Protein AF-A0A3B9VRR3-F1 (afdb_monomer_lite)

Structure (mmCIF, N/CA/C/O backbone):
data_AF-A0A3B9VRR3-F1
#
_entry.id   AF-A0A3B9VRR3-F1
#
loop_
_atom_site.group_PDB
_atom_site.id
_atom_site.type_symbol
_atom_site.label_atom_id
_atom_site.label_alt_id
_atom_site.label_comp_id
_atom_site.label_asym_id
_atom_site.label_entity_id
_atom_site.label_seq_id
_atom_site.pdbx_PDB_ins_code
_atom_site.Cartn_x
_atom_site.Cartn_y
_atom_site.Cartn_z
_atom_site.occupancy
_atom_site.B_iso_or_equiv
_at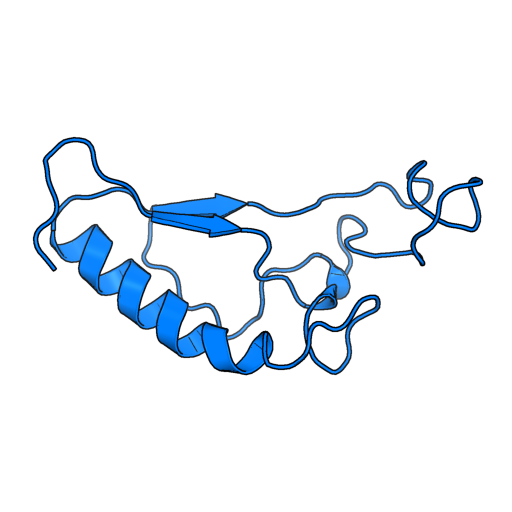om_site.auth_seq_id
_atom_site.auth_comp_id
_atom_site.auth_asym_id
_atom_site.auth_atom_id
_atom_site.pdbx_PDB_model_num
ATOM 1 N N . MET A 1 1 ? -7.579 -2.765 22.542 1.00 76.81 1 MET A N 1
ATOM 2 C CA . MET A 1 1 ? -7.189 -1.530 21.840 1.00 76.81 1 MET A CA 1
ATOM 3 C C . MET A 1 1 ? -8.218 -0.501 22.227 1.00 76.81 1 MET A C 1
ATOM 5 O O . MET A 1 1 ? -9.376 -0.636 21.829 1.00 76.81 1 MET A O 1
ATOM 9 N N . ASP A 1 2 ? -7.794 0.424 23.074 1.00 89.81 2 ASP A N 1
ATOM 10 C CA . ASP A 1 2 ? -8.607 1.555 23.493 1.00 89.81 2 ASP A CA 1
ATOM 11 C C . ASP A 1 2 ? -8.378 2.651 22.460 1.00 89.81 2 ASP A C 1
ATOM 13 O O . ASP A 1 2 ? -7.239 3.049 22.233 1.00 89.81 2 ASP A O 1
ATOM 17 N N . LEU A 1 3 ? -9.447 3.026 21.758 1.00 94.12 3 LEU A N 1
ATOM 18 C CA . LEU A 1 3 ? -9.428 4.063 20.731 1.00 94.12 3 LEU A CA 1
ATOM 19 C C . LEU A 1 3 ? -10.283 5.229 21.213 1.00 94.12 3 LEU A C 1
ATOM 21 O O . LEU A 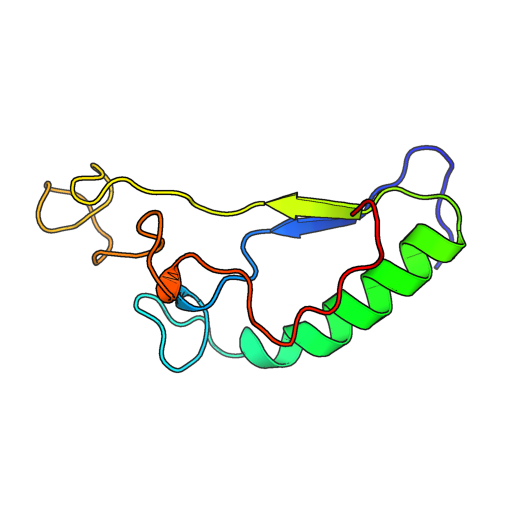1 3 ? -11.420 5.029 21.650 1.00 94.12 3 LEU A O 1
ATOM 25 N N . SER A 1 4 ? -9.738 6.432 21.119 1.00 93.88 4 SER A N 1
ATOM 26 C CA . SER A 1 4 ? -10.415 7.677 21.451 1.00 93.88 4 SER A CA 1
ATOM 27 C C . SER A 1 4 ? -11.280 8.185 20.293 1.00 93.88 4 SER A C 1
ATOM 29 O O . SER A 1 4 ? -11.252 7.665 19.174 1.00 93.88 4 SER A O 1
ATOM 31 N N . SER A 1 5 ? -12.053 9.247 20.536 1.00 93.38 5 SER A N 1
ATOM 32 C CA . SER A 1 5 ? -12.893 9.846 19.498 1.00 93.38 5 SER A CA 1
ATOM 33 C C . SER A 1 5 ? -12.097 10.481 18.344 1.00 93.38 5 SER A C 1
ATOM 35 O O . SER A 1 5 ? -12.665 10.708 17.273 1.00 93.38 5 SER A O 1
ATOM 37 N N . THR A 1 6 ? -10.803 10.735 18.540 1.00 95.12 6 THR A N 1
ATOM 38 C CA . THR A 1 6 ? -9.914 11.406 17.582 1.00 95.12 6 THR A CA 1
ATOM 39 C C . THR A 1 6 ? -8.971 10.455 16.848 1.00 95.12 6 THR A C 1
ATOM 41 O O . THR A 1 6 ? -8.198 10.904 16.008 1.00 95.12 6 THR A O 1
ATOM 44 N N . ASP A 1 7 ? -9.043 9.153 17.127 1.00 96.62 7 ASP A N 1
ATOM 45 C CA . ASP A 1 7 ? -8.141 8.177 16.519 1.00 96.62 7 ASP A CA 1
ATOM 46 C C . ASP A 1 7 ? -8.631 7.724 15.135 1.00 96.62 7 ASP A C 1
ATOM 48 O O . ASP A 1 7 ? -9.837 7.596 14.878 1.00 96.62 7 ASP A O 1
ATOM 52 N N . ALA A 1 8 ? -7.674 7.414 14.262 1.00 96.31 8 ALA A N 1
ATOM 53 C CA . ALA A 1 8 ? -7.888 6.834 12.942 1.00 96.31 8 ALA A CA 1
ATOM 54 C C . ALA A 1 8 ? -6.762 5.848 12.595 1.00 96.31 8 ALA A C 1
ATOM 56 O O . ALA A 1 8 ? -5.654 5.944 13.125 1.00 96.31 8 ALA A O 1
ATOM 57 N N . LEU A 1 9 ? -7.048 4.915 11.687 1.00 97.62 9 LEU A N 1
ATOM 58 C CA . LEU A 1 9 ? -6.047 4.061 11.051 1.00 97.62 9 LEU A CA 1
ATOM 59 C C . LEU A 1 9 ? -5.758 4.587 9.647 1.00 97.62 9 LEU A C 1
ATOM 61 O O . LEU A 1 9 ? -6.685 4.758 8.859 1.00 97.62 9 LEU A O 1
ATOM 65 N N . ILE A 1 10 ? -4.482 4.781 9.329 1.00 98.00 10 ILE A N 1
ATOM 66 C CA . ILE A 1 10 ? -4.025 5.058 7.968 1.00 98.00 10 ILE A CA 1
ATOM 67 C C . ILE A 1 10 ? -3.150 3.883 7.540 1.00 98.00 10 ILE A C 1
ATOM 69 O O . ILE A 1 10 ? -2.142 3.597 8.188 1.00 98.00 10 ILE A O 1
ATOM 73 N N . ILE A 1 11 ? -3.559 3.179 6.488 1.00 97.94 11 ILE A N 1
ATOM 74 C CA . ILE A 1 11 ? -2.753 2.136 5.854 1.00 97.94 11 ILE A CA 1
ATOM 75 C C . ILE A 1 11 ? -1.987 2.794 4.721 1.00 97.94 11 ILE A C 1
ATOM 77 O O . ILE A 1 11 ? -2.589 3.270 3.761 1.00 97.94 11 ILE A O 1
ATOM 81 N N . VAL A 1 12 ? -0.669 2.828 4.857 1.00 97.88 12 VAL A N 1
ATOM 82 C CA . VAL A 1 12 ? 0.194 3.493 3.889 1.00 97.88 12 VAL A CA 1
ATOM 83 C C . VAL A 1 12 ? 0.655 2.481 2.852 1.00 97.88 12 VAL A C 1
ATOM 85 O O . VAL A 1 12 ? 1.311 1.500 3.198 1.00 97.88 12 VAL A O 1
ATOM 88 N N . ASP A 1 13 ? 0.248 2.722 1.609 1.00 97.12 13 ASP A N 1
ATOM 89 C CA . ASP A 1 13 ? 0.778 2.138 0.378 1.00 97.12 13 ASP A CA 1
ATOM 90 C C . ASP A 1 13 ? 0.885 0.610 0.395 1.00 97.12 13 ASP A C 1
ATOM 92 O O . ASP A 1 13 ? 1.890 0.022 0.013 1.00 97.12 13 ASP A O 1
ATOM 96 N N . MET A 1 14 ? -0.168 -0.088 0.824 1.00 97.50 14 MET A N 1
ATOM 97 C CA . MET A 1 14 ? -0.191 -1.554 0.765 1.00 97.50 14 MET A CA 1
ATOM 98 C C . MET A 1 14 ? -0.507 -2.044 -0.664 1.00 97.50 14 MET A C 1
ATOM 100 O O . MET A 1 14 ? -1.535 -2.676 -0.914 1.00 97.50 14 MET A O 1
ATOM 104 N N . GLN A 1 15 ? 0.369 -1.693 -1.607 1.00 97.69 15 GLN A N 1
ATOM 105 C CA . GLN A 1 15 ? 0.275 -1.938 -3.048 1.00 97.69 15 GLN A CA 1
ATOM 106 C C . GLN A 1 15 ? 1.158 -3.111 -3.491 1.00 97.69 15 GLN A C 1
ATOM 108 O O . GLN A 1 15 ? 2.119 -3.481 -2.813 1.00 97.69 15 GLN A O 1
ATOM 113 N N . ASN A 1 16 ? 0.838 -3.695 -4.649 1.00 97.19 16 ASN A N 1
ATOM 114 C CA . ASN A 1 16 ? 1.520 -4.885 -5.165 1.00 97.19 16 ASN A CA 1
ATOM 115 C C . ASN A 1 16 ? 3.019 -4.674 -5.422 1.00 97.19 16 ASN A C 1
ATOM 117 O O . ASN A 1 16 ? 3.793 -5.607 -5.223 1.00 97.19 16 ASN A O 1
ATOM 121 N N . ASP A 1 17 ? 3.443 -3.475 -5.828 1.00 97.81 17 ASP A N 1
ATOM 122 C CA . ASP A 1 17 ? 4.857 -3.199 -6.115 1.00 97.81 17 ASP A CA 1
ATOM 123 C C . ASP A 1 17 ? 5.767 -3.266 -4.873 1.00 97.81 17 ASP A C 1
ATOM 125 O O . ASP A 1 17 ? 6.968 -3.483 -5.023 1.00 97.81 17 ASP A O 1
ATOM 129 N N . TYR A 1 18 ? 5.204 -3.180 -3.660 1.00 97.06 18 TYR A N 1
ATOM 130 C CA . TYR A 1 18 ? 5.927 -3.449 -2.410 1.00 97.06 18 TYR A CA 1
ATOM 131 C C . TYR A 1 18 ? 5.929 -4.933 -2.001 1.00 97.06 18 TYR A C 1
ATOM 133 O O . TYR A 1 18 ? 6.591 -5.302 -1.029 1.00 97.06 18 TYR A O 1
ATOM 141 N N . CYS A 1 19 ? 5.197 -5.810 -2.689 1.00 93.06 19 CYS A N 1
ATOM 142 C CA . CYS A 1 19 ? 5.140 -7.241 -2.380 1.00 93.06 19 CYS A CA 1
ATOM 143 C C . CYS A 1 19 ? 6.196 -8.045 -3.157 1.00 93.06 19 CYS A C 1
ATOM 145 O O . CYS A 1 19 ? 6.906 -7.503 -3.991 1.00 93.06 19 CYS A O 1
ATOM 147 N N . SER A 1 20 ? 6.330 -9.341 -2.852 1.00 81.31 20 SER A N 1
ATOM 148 C CA . SER A 1 20 ? 7.452 -10.213 -3.256 1.00 81.31 20 SER A CA 1
ATOM 149 C C . SER A 1 20 ? 7.772 -10.233 -4.757 1.00 81.31 20 SER A C 1
ATOM 151 O O . SER A 1 20 ? 8.929 -10.427 -5.116 1.00 81.31 20 SER A O 1
ATOM 153 N N . ASP A 1 21 ? 6.760 -10.016 -5.601 1.00 85.12 21 ASP A N 1
ATOM 154 C CA . ASP A 1 21 ? 6.860 -10.013 -7.069 1.00 85.12 21 ASP A CA 1
ATOM 155 C C . ASP A 1 21 ? 6.737 -8.596 -7.667 1.00 85.12 21 ASP A C 1
ATOM 157 O O . ASP A 1 21 ? 6.505 -8.429 -8.865 1.00 85.12 21 ASP A O 1
ATOM 161 N N . GLY A 1 22 ? 6.812 -7.575 -6.815 1.00 93.31 22 GLY A N 1
ATOM 162 C CA . GLY A 1 22 ? 6.707 -6.169 -7.168 1.00 93.31 22 GLY A CA 1
ATOM 163 C C . GLY A 1 22 ? 8.029 -5.555 -7.619 1.00 93.31 22 GLY A C 1
ATOM 164 O O . GLY A 1 22 ? 9.100 -6.150 -7.496 1.00 93.31 22 GLY A O 1
ATOM 165 N N . SER A 1 23 ? 7.952 -4.329 -8.130 1.00 96.25 23 SER A N 1
ATOM 166 C CA . SER A 1 23 ? 9.108 -3.579 -8.637 1.00 96.25 23 SER A CA 1
ATOM 167 C C . SER A 1 23 ? 10.048 -3.080 -7.529 1.00 96.25 23 SER A C 1
ATOM 169 O O . SER A 1 23 ? 11.237 -2.874 -7.774 1.00 96.25 23 SER A O 1
ATOM 171 N N . VAL A 1 24 ? 9.536 -2.893 -6.307 1.00 97.00 24 VAL A N 1
ATOM 172 C CA . VAL A 1 24 ? 10.278 -2.408 -5.128 1.00 97.00 24 VAL A CA 1
ATOM 173 C C . VAL A 1 24 ? 9.923 -3.234 -3.879 1.00 97.00 24 VAL A C 1
ATOM 175 O O . VAL A 1 24 ? 9.389 -2.706 -2.903 1.00 97.00 24 VAL A O 1
ATOM 178 N N . PRO A 1 25 ? 10.205 -4.550 -3.874 1.00 96.25 25 PRO A N 1
ATOM 179 C CA . PRO A 1 25 ? 9.704 -5.458 -2.851 1.00 96.25 25 PRO A CA 1
ATOM 180 C C . PRO A 1 25 ? 10.252 -5.110 -1.462 1.00 96.25 25 PRO A C 1
ATOM 182 O O . PRO A 1 25 ? 11.459 -4.968 -1.257 1.00 96.25 25 PRO A O 1
ATOM 185 N N . VAL A 1 26 ? 9.359 -5.052 -0.476 1.00 96.44 26 VAL A N 1
ATOM 186 C CA . VAL A 1 26 ? 9.693 -4.885 0.939 1.00 96.44 26 VAL A CA 1
ATOM 187 C C . VAL A 1 26 ? 9.535 -6.227 1.643 1.00 96.44 26 VAL A C 1
ATOM 189 O O . VAL A 1 26 ? 8.470 -6.852 1.632 1.00 96.44 26 VAL A O 1
ATOM 192 N N . ALA A 1 27 ? 10.612 -6.679 2.286 1.00 95.88 27 ALA A N 1
ATOM 193 C CA . ALA A 1 27 ? 10.635 -7.957 2.986 1.00 95.88 27 ALA A CA 1
ATOM 194 C C . ALA A 1 27 ? 9.507 -8.039 4.031 1.00 95.88 27 ALA A C 1
ATOM 196 O O . ALA A 1 27 ? 9.427 -7.231 4.953 1.00 95.88 27 ALA A O 1
ATOM 197 N N . GLY A 1 28 ? 8.632 -9.038 3.881 1.00 94.06 28 GLY A N 1
ATOM 198 C CA . GLY A 1 28 ? 7.517 -9.285 4.797 1.0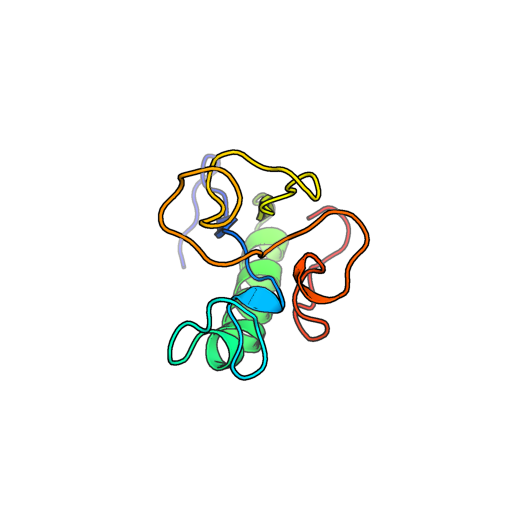0 94.06 28 GLY A CA 1
ATOM 199 C C . GLY A 1 28 ? 6.260 -8.438 4.564 1.00 94.06 28 GLY A C 1
ATOM 200 O O . GLY A 1 28 ? 5.278 -8.656 5.271 1.00 94.06 28 GLY A O 1
ATOM 201 N N . ALA A 1 29 ? 6.226 -7.537 3.574 1.00 94.62 29 ALA A N 1
ATOM 202 C CA . ALA A 1 29 ? 5.066 -6.670 3.328 1.00 94.62 29 ALA A CA 1
ATOM 203 C C . ALA A 1 29 ? 3.771 -7.462 3.078 1.00 94.62 29 ALA A C 1
ATOM 205 O O . ALA A 1 29 ? 2.752 -7.208 3.718 1.00 94.62 29 ALA A O 1
ATOM 206 N N . ALA A 1 30 ? 3.825 -8.499 2.235 1.00 92.75 30 ALA A N 1
ATOM 207 C CA . ALA A 1 30 ? 2.666 -9.349 1.944 1.00 92.75 30 ALA A CA 1
ATOM 208 C C . ALA A 1 30 ? 2.092 -10.038 3.202 1.00 92.75 30 ALA A C 1
ATOM 210 O O . ALA A 1 30 ? 0.883 -10.226 3.321 1.00 92.75 30 ALA A O 1
ATOM 211 N N . ALA A 1 31 ? 2.932 -10.352 4.196 1.00 94.62 31 ALA A N 1
ATOM 212 C CA . ALA A 1 31 ? 2.480 -10.977 5.440 1.00 94.62 31 ALA A CA 1
ATOM 213 C C . ALA A 1 31 ? 1.633 -10.030 6.318 1.00 94.62 31 ALA A C 1
ATOM 215 O O . ALA A 1 31 ? 0.883 -10.491 7.183 1.00 94.62 31 ALA A O 1
ATOM 216 N N . LEU A 1 32 ? 1.715 -8.711 6.098 1.00 95.75 32 LEU A N 1
ATOM 217 C CA . LEU A 1 32 ? 0.935 -7.718 6.840 1.00 95.75 32 LEU A CA 1
ATOM 218 C C . LEU A 1 32 ? -0.511 -7.612 6.351 1.00 95.75 32 LEU A C 1
ATOM 220 O O . LEU A 1 32 ? -1.373 -7.197 7.124 1.00 95.75 32 LEU A O 1
ATOM 224 N N . VAL A 1 33 ? -0.808 -8.020 5.115 1.00 95.69 33 VAL A N 1
ATOM 225 C CA . VAL A 1 33 ? -2.104 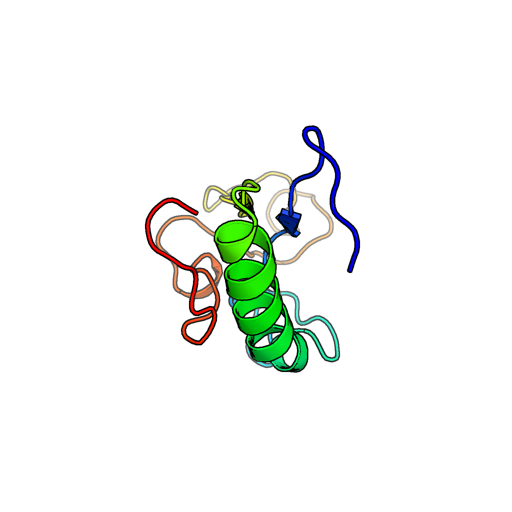-7.791 4.455 1.00 95.69 33 VAL A CA 1
ATOM 226 C C . VAL A 1 33 ? -3.284 -8.301 5.289 1.00 95.69 33 VAL A C 1
ATOM 228 O O . VAL A 1 33 ? -4.265 -7.580 5.520 1.00 95.69 33 VAL A O 1
ATOM 231 N N . LYS A 1 34 ? -3.175 -9.522 5.827 1.00 96.62 34 LYS A N 1
ATOM 232 C CA . LYS A 1 34 ? -4.210 -10.094 6.697 1.00 96.62 34 LYS A CA 1
ATOM 233 C C . LYS A 1 34 ? -4.354 -9.310 8.004 1.00 96.62 34 LYS A C 1
ATOM 235 O O . LYS A 1 34 ? -5.474 -9.023 8.427 1.00 96.62 34 LYS A O 1
ATOM 240 N N . THR A 1 35 ? -3.236 -8.939 8.624 1.00 97.38 35 THR A N 1
ATOM 241 C CA . THR A 1 35 ? -3.207 -8.163 9.872 1.00 97.38 35 THR A CA 1
ATOM 242 C C . THR A 1 35 ? -3.844 -6.787 9.688 1.00 97.38 35 THR A C 1
ATOM 244 O O . THR A 1 35 ? -4.655 -6.377 10.517 1.00 97.38 35 THR A O 1
ATOM 247 N N . LEU A 1 36 ? -3.543 -6.099 8.585 1.00 97.69 36 LEU A N 1
ATOM 248 C CA . LEU A 1 36 ? -4.111 -4.793 8.244 1.00 97.69 36 LEU A CA 1
ATOM 249 C C . LEU A 1 36 ? -5.617 -4.882 7.974 1.00 97.69 36 LEU A C 1
ATOM 251 O O . LEU A 1 36 ? -6.381 -4.050 8.464 1.00 97.69 36 LEU A O 1
ATOM 255 N N . SER A 1 37 ? -6.066 -5.931 7.281 1.00 97.88 37 SER A N 1
ATOM 256 C CA . SER A 1 37 ? -7.494 -6.203 7.062 1.00 97.88 37 SER A CA 1
ATOM 257 C C . SER A 1 37 ? -8.239 -6.445 8.385 1.00 97.88 37 SER A C 1
ATOM 259 O O . SER A 1 37 ? -9.307 -5.878 8.633 1.00 97.88 37 SER A O 1
ATOM 261 N N . ASP A 1 38 ? -7.663 -7.268 9.270 1.00 97.06 38 ASP A N 1
ATOM 262 C CA . ASP A 1 38 ? -8.215 -7.555 10.599 1.00 97.06 38 ASP A CA 1
ATOM 263 C C . ASP A 1 38 ? -8.245 -6.298 11.485 1.00 97.06 38 ASP A C 1
ATOM 265 O O . ASP A 1 38 ? -9.225 -6.066 12.199 1.00 97.06 38 ASP A O 1
ATOM 269 N N . LEU A 1 39 ? -7.201 -5.469 11.430 1.00 96.94 39 LEU A N 1
ATOM 270 C CA . LEU A 1 39 ? -7.124 -4.218 12.179 1.00 96.94 39 LEU A CA 1
ATOM 271 C C . LEU A 1 39 ? -8.152 -3.197 11.676 1.00 96.94 39 LEU A C 1
ATOM 273 O O . LEU A 1 39 ? -8.875 -2.628 12.492 1.00 96.94 39 LEU A O 1
ATOM 277 N N . SER A 1 40 ? -8.290 -3.040 10.358 1.00 97.25 40 SER A N 1
ATOM 278 C CA . SER A 1 40 ? -9.272 -2.140 9.734 1.00 97.25 40 SER A CA 1
ATOM 279 C C . SER A 1 40 ? -10.692 -2.448 10.199 1.00 97.25 40 SER A C 1
ATOM 281 O O . SER A 1 40 ? -11.414 -1.558 10.651 1.00 97.25 40 SER A O 1
ATOM 283 N N . ARG A 1 41 ? -11.070 -3.736 10.210 1.00 96.25 41 ARG A N 1
ATOM 284 C CA . ARG A 1 41 ? -12.367 -4.185 10.740 1.00 96.25 41 ARG A CA 1
ATOM 285 C C . ARG A 1 41 ? -12.564 -3.803 12.208 1.00 96.25 41 ARG A C 1
ATOM 287 O O . ARG A 1 41 ? -13.629 -3.311 12.569 1.00 96.25 41 ARG A O 1
ATOM 294 N N . ARG A 1 42 ? -11.549 -3.998 13.058 1.00 95.62 42 ARG A N 1
ATOM 295 C CA . ARG A 1 42 ? -11.621 -3.684 14.502 1.00 95.62 42 ARG A CA 1
ATOM 296 C C . ARG A 1 42 ? -11.686 -2.185 14.797 1.00 95.62 42 ARG A C 1
ATOM 298 O O . ARG A 1 42 ? -12.255 -1.803 15.823 1.00 95.62 42 ARG A O 1
ATOM 305 N N . VAL A 1 43 ? -11.060 -1.368 13.952 1.00 96.19 43 VAL A N 1
ATOM 306 C CA . VAL A 1 43 ? -11.062 0.099 14.041 1.00 96.19 43 VAL A CA 1
ATOM 307 C C . VAL A 1 43 ? -12.436 0.629 13.625 1.00 96.19 43 VAL A C 1
ATOM 309 O O . VAL A 1 43 ? -13.081 1.331 14.407 1.00 96.19 43 VAL A O 1
ATOM 312 N N . MET A 1 44 ? -12.957 0.198 12.473 1.00 94.25 44 MET A N 1
ATOM 313 C CA . MET A 1 44 ? -14.291 0.611 12.018 1.00 94.25 44 MET A CA 1
ATOM 314 C C . MET A 1 44 ? -15.417 0.117 12.924 1.00 94.25 44 MET A C 1
ATOM 316 O O . MET A 1 44 ? -16.352 0.870 13.186 1.00 94.25 44 MET A O 1
ATOM 320 N N . SER A 1 45 ? -15.313 -1.088 13.501 1.00 93.81 45 SER A N 1
ATOM 321 C CA . SER A 1 45 ? -16.311 -1.585 14.462 1.00 93.81 45 SER A CA 1
ATOM 322 C C . SER A 1 45 ? -16.398 -0.747 15.747 1.00 93.81 45 SER A C 1
ATOM 324 O O . SER A 1 45 ? -17.329 -0.918 16.528 1.00 93.81 45 SER A O 1
ATOM 326 N N . ARG A 1 46 ? -15.428 0.145 15.995 1.00 93.94 46 ARG A N 1
ATOM 327 C CA . ARG A 1 46 ? -15.416 1.128 17.095 1.00 93.94 46 ARG A CA 1
ATOM 328 C C . ARG A 1 46 ? -15.845 2.532 16.639 1.00 93.94 46 ARG A C 1
ATOM 330 O O . ARG A 1 46 ? -15.627 3.518 17.348 1.00 93.94 46 ARG A O 1
ATOM 337 N N . GLY A 1 47 ? -16.406 2.646 15.436 1.00 93.81 47 GLY A N 1
ATOM 338 C CA . GLY A 1 47 ? -16.814 3.915 14.836 1.00 93.81 47 GLY A CA 1
ATOM 339 C C . GLY A 1 47 ? -15.644 4.850 14.525 1.00 93.81 47 GLY A C 1
ATOM 340 O O . GLY A 1 47 ? -15.835 6.065 14.509 1.00 93.81 47 GLY A O 1
ATOM 341 N N . ARG A 1 48 ? -14.429 4.310 14.356 1.00 95.81 48 ARG A N 1
ATOM 342 C CA . ARG A 1 48 ? -13.237 5.074 13.959 1.00 95.81 48 ARG A CA 1
ATOM 343 C C . ARG A 1 48 ? -13.024 4.980 12.449 1.00 95.81 48 ARG A C 1
ATOM 345 O O . ARG A 1 48 ? -13.493 4.036 11.815 1.00 95.81 48 ARG A O 1
ATOM 352 N N . ARG A 1 49 ? -12.301 5.947 11.882 1.00 95.50 49 ARG A N 1
ATOM 353 C CA . ARG A 1 49 ? -11.996 5.981 10.445 1.00 95.50 49 ARG A CA 1
ATOM 354 C C . ARG A 1 49 ? -10.817 5.077 10.100 1.00 95.50 49 ARG A C 1
ATOM 356 O O . ARG A 1 49 ? -9.843 5.010 10.849 1.00 95.50 49 ARG A O 1
ATOM 363 N N . VAL A 1 50 ? -10.917 4.438 8.943 1.00 97.44 50 VAL A N 1
ATOM 364 C CA . VAL A 1 50 ? -9.803 3.820 8.222 1.00 97.44 50 VAL A CA 1
ATOM 365 C C . VAL A 1 50 ? -9.623 4.630 6.943 1.00 97.44 50 VAL A C 1
ATOM 367 O O . VAL A 1 50 ? -10.619 5.079 6.384 1.00 97.44 50 VAL A O 1
ATOM 370 N N . GLN A 1 51 ? -8.383 4.890 6.548 1.00 97.25 51 GLN A N 1
ATOM 371 C CA . GLN A 1 51 ? -8.014 5.492 5.269 1.00 97.25 51 GLN A CA 1
ATOM 372 C C . GLN A 1 51 ? -6.833 4.724 4.691 1.00 97.25 51 GLN A C 1
ATOM 374 O O . GLN A 1 51 ? -6.018 4.181 5.443 1.00 97.25 51 GLN A O 1
ATOM 379 N N . VAL A 1 52 ? -6.729 4.695 3.368 1.00 97.31 52 VAL A N 1
ATOM 380 C CA . VAL A 1 52 ? -5.632 4.029 2.666 1.00 97.31 52 VAL A CA 1
ATOM 381 C C . VAL A 1 52 ? -5.006 4.999 1.679 1.00 97.31 52 VAL A C 1
ATOM 383 O O . VAL A 1 52 ? -5.720 5.719 0.984 1.00 97.31 52 VAL A O 1
ATOM 386 N N . THR A 1 53 ? -3.678 5.039 1.643 1.00 97.56 53 THR A N 1
ATOM 387 C CA . THR A 1 53 ? -2.931 5.809 0.645 1.00 97.56 53 THR A CA 1
ATOM 388 C C . THR A 1 53 ? -2.366 4.888 -0.421 1.00 97.56 53 THR A C 1
ATOM 390 O O . THR A 1 53 ? -2.231 3.678 -0.220 1.00 97.56 53 THR A O 1
ATOM 393 N N . GLN A 1 54 ? -2.082 5.483 -1.571 1.00 97.56 54 GLN A N 1
ATOM 394 C CA . GLN A 1 54 ? -1.401 4.836 -2.674 1.00 97.56 54 GLN A CA 1
ATOM 395 C C . GLN A 1 54 ? -0.438 5.841 -3.289 1.00 97.56 54 GLN A C 1
ATOM 397 O O . GLN A 1 54 ? -0.833 6.982 -3.559 1.00 97.56 54 GLN A O 1
ATOM 402 N N . ASP A 1 55 ? 0.771 5.392 -3.600 1.00 98.25 55 ASP A N 1
ATOM 403 C CA . ASP A 1 55 ? 1.555 6.044 -4.634 1.00 98.25 55 ASP A CA 1
ATOM 404 C C . ASP A 1 55 ? 0.857 5.846 -5.984 1.00 9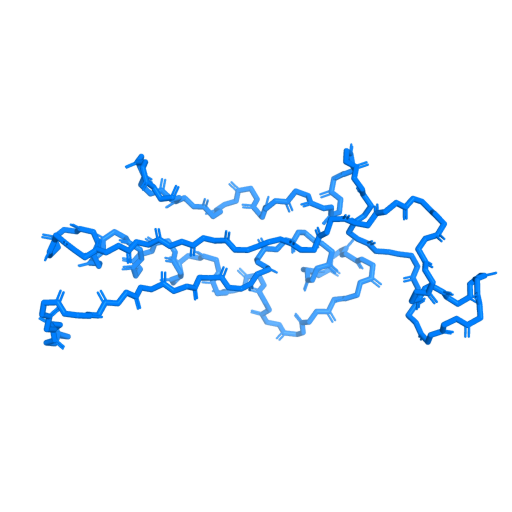8.25 55 ASP A C 1
ATOM 406 O O . ASP A 1 55 ? 0.293 4.788 -6.285 1.00 98.25 55 ASP A O 1
ATOM 410 N N . TRP A 1 56 ? 0.843 6.900 -6.797 1.00 98.31 56 TRP A N 1
ATOM 411 C CA . TRP A 1 56 ? 0.063 6.942 -8.034 1.00 98.31 56 TRP A CA 1
ATOM 412 C C . TRP A 1 56 ? 0.825 7.704 -9.123 1.00 98.31 56 TRP A C 1
ATOM 414 O O . TRP A 1 56 ? 0.492 8.835 -9.489 1.00 98.31 56 TRP A O 1
ATOM 424 N N . HIS A 1 57 ? 1.901 7.100 -9.623 1.00 98.38 57 HIS A N 1
ATOM 425 C CA . HIS A 1 57 ? 2.886 7.744 -10.493 1.00 98.38 57 HIS A CA 1
ATOM 426 C C . HIS A 1 57 ? 2.506 7.727 -11.978 1.00 98.38 57 HIS A C 1
ATOM 428 O O . HIS A 1 57 ? 2.071 6.712 -12.516 1.00 98.38 57 HIS A O 1
ATOM 434 N N . THR A 1 58 ? 2.754 8.824 -12.694 1.00 98.12 58 THR A N 1
ATOM 435 C CA . THR A 1 58 ? 2.787 8.766 -14.163 1.00 98.12 58 THR A CA 1
ATOM 436 C C . THR A 1 58 ? 3.952 7.888 -14.634 1.00 98.12 58 THR A C 1
ATOM 438 O O . THR A 1 58 ? 4.925 7.690 -13.908 1.00 98.12 58 THR A O 1
ATOM 441 N N . ASP A 1 59 ? 3.885 7.379 -15.865 1.00 96.38 59 ASP A N 1
ATOM 442 C CA . ASP A 1 59 ? 4.936 6.540 -16.466 1.00 96.38 59 ASP A CA 1
ATOM 443 C C . ASP A 1 59 ? 6.316 7.226 -16.536 1.00 96.38 59 ASP A C 1
ATOM 445 O O . ASP A 1 59 ? 7.341 6.556 -16.574 1.00 96.38 59 ASP A O 1
ATOM 449 N N . LYS A 1 60 ? 6.354 8.562 -16.491 1.00 97.00 60 LYS A N 1
ATOM 450 C CA . LYS A 1 60 ? 7.574 9.386 -16.514 1.00 97.00 60 LYS A CA 1
ATOM 451 C C . LYS A 1 60 ? 7.825 10.142 -15.210 1.00 97.00 60 LYS A C 1
ATOM 453 O O . LYS A 1 60 ? 8.304 11.277 -15.224 1.00 97.00 60 LYS A O 1
ATOM 458 N N . HIS A 1 61 ? 7.450 9.562 -14.074 1.00 98.31 61 HIS A N 1
ATOM 459 C CA . HIS A 1 61 ? 7.639 10.216 -12.786 1.00 98.31 61 HIS A CA 1
ATOM 460 C C . HIS A 1 61 ? 9.127 10.497 -12.499 1.00 98.31 61 HIS A C 1
ATOM 462 O O . HIS A 1 61 ? 10.006 9.690 -12.808 1.00 98.31 61 HIS A O 1
ATOM 468 N N . LEU A 1 62 ? 9.412 11.653 -11.890 1.00 98.19 62 LEU A N 1
ATOM 469 C CA . LEU A 1 62 ? 10.780 12.143 -11.657 1.00 98.19 62 LEU A CA 1
ATOM 470 C C . LEU A 1 62 ? 11.573 11.290 -10.656 1.00 98.19 62 LEU A C 1
ATOM 472 O O . LEU A 1 62 ? 12.797 11.372 -10.618 1.00 98.19 62 LEU A O 1
ATOM 476 N N . SER A 1 63 ? 10.897 10.475 -9.838 1.00 98.19 63 SER A N 1
ATOM 477 C CA . SER A 1 63 ? 11.576 9.561 -8.911 1.00 98.19 63 SER A CA 1
ATOM 478 C C . SER A 1 63 ? 12.219 8.361 -9.613 1.00 98.19 63 SER A C 1
ATOM 480 O O . SER A 1 63 ? 13.069 7.704 -9.004 1.00 98.19 63 SER A O 1
ATOM 482 N N . PHE A 1 64 ? 11.850 8.084 -10.870 1.00 98.44 64 PHE A N 1
ATOM 483 C CA . PHE A 1 64 ? 12.340 6.928 -11.615 1.00 98.44 64 PHE A CA 1
ATOM 484 C C . PHE A 1 64 ? 13.754 7.159 -12.154 1.00 98.44 64 PHE A C 1
ATOM 486 O O . PHE A 1 64 ? 14.081 8.250 -12.622 1.00 98.44 64 PHE A O 1
ATOM 493 N N . SER A 1 65 ? 14.582 6.119 -12.141 1.00 97.88 65 SER A N 1
ATOM 494 C CA . SER A 1 65 ? 15.979 6.141 -12.584 1.00 97.88 65 SER A CA 1
ATOM 495 C C . SER A 1 65 ? 16.129 6.528 -14.053 1.00 97.88 65 SER A C 1
ATOM 497 O O . SER A 1 65 ? 17.050 7.263 -14.402 1.00 97.88 65 SER A O 1
ATOM 499 N N . GLU A 1 66 ? 15.171 6.139 -14.894 1.00 96.75 66 GLU A N 1
ATOM 500 C CA . GLU A 1 66 ? 15.085 6.554 -16.301 1.00 96.75 66 GLU A CA 1
ATOM 501 C C . GLU A 1 66 ? 14.910 8.075 -16.468 1.00 96.75 66 GLU A C 1
ATOM 503 O O . GLU A 1 66 ? 15.309 8.633 -17.488 1.00 96.75 66 GLU A O 1
ATOM 508 N N . ASN A 1 67 ? 14.378 8.756 -15.445 1.00 97.50 67 ASN A N 1
ATOM 509 C CA . ASN A 1 67 ? 14.151 10.204 -15.407 1.00 97.50 67 ASN A CA 1
ATOM 510 C C . ASN A 1 67 ? 15.115 10.935 -14.450 1.00 97.50 67 ASN A C 1
ATOM 512 O O . ASN A 1 67 ? 14.863 12.081 -14.077 1.00 97.50 67 ASN A O 1
ATOM 516 N N . GLY A 1 68 ? 16.220 10.291 -14.051 1.00 97.75 68 GLY A N 1
ATOM 517 C CA . GLY A 1 68 ? 17.247 10.874 -13.176 1.00 97.75 68 GLY A CA 1
ATOM 518 C C . GLY A 1 68 ? 16.996 10.716 -11.672 1.00 97.75 68 GLY A C 1
ATOM 519 O O . GLY A 1 68 ? 17.736 11.288 -10.872 1.00 97.75 68 GLY A O 1
ATOM 520 N N . GLY A 1 69 ? 15.976 9.952 -11.280 1.00 98.12 69 GLY A N 1
ATOM 521 C CA . GLY A 1 69 ? 15.711 9.590 -9.892 1.00 98.12 69 GLY A CA 1
ATOM 522 C C . GLY A 1 69 ? 16.505 8.370 -9.410 1.00 98.12 69 GLY A C 1
ATOM 523 O O . GLY A 1 69 ? 17.425 7.887 -10.069 1.00 98.12 69 GLY A O 1
ATOM 524 N N . THR A 1 70 ? 16.156 7.863 -8.227 1.00 98.00 70 THR A N 1
ATOM 525 C CA . THR A 1 70 ? 16.875 6.754 -7.567 1.00 98.00 70 THR A CA 1
ATOM 526 C C . THR A 1 70 ? 16.125 5.429 -7.586 1.00 98.00 70 THR A C 1
ATOM 528 O O . THR A 1 70 ? 16.710 4.399 -7.259 1.00 98.00 70 THR A O 1
ATOM 531 N N . TRP A 1 71 ? 14.840 5.440 -7.930 1.00 98.06 71 TRP A N 1
ATOM 532 C CA . TRP A 1 71 ? 13.978 4.265 -7.850 1.00 98.06 71 TRP A CA 1
ATOM 533 C C . TRP A 1 71 ? 13.771 3.649 -9.234 1.00 98.06 71 TRP A C 1
ATOM 535 O O . TRP A 1 71 ? 13.751 4.384 -10.217 1.00 98.06 71 TRP A O 1
ATOM 545 N N . PRO A 1 72 ? 13.592 2.326 -9.367 1.00 97.38 72 PRO A N 1
ATOM 546 C CA . PRO A 1 72 ? 13.062 1.768 -10.611 1.00 97.38 72 PRO A CA 1
ATOM 547 C C . PRO A 1 72 ? 11.642 2.302 -10.866 1.00 97.38 72 PRO A C 1
ATOM 549 O O . PRO A 1 72 ? 11.041 2.922 -9.992 1.00 97.38 72 PRO A O 1
ATOM 552 N N . GLN A 1 73 ? 11.074 2.076 -12.049 1.00 98.00 73 GLN A N 1
ATOM 553 C CA . GLN A 1 73 ? 9.656 2.368 -12.278 1.00 98.00 73 GLN A CA 1
ATOM 554 C C . GLN A 1 73 ? 8.781 1.514 -11.341 1.00 98.00 73 GLN A C 1
ATOM 556 O O . GLN A 1 73 ? 9.015 0.318 -11.200 1.00 98.00 73 GLN A O 1
ATOM 561 N N . HIS A 1 74 ? 7.804 2.140 -10.685 1.00 98.06 74 HIS A N 1
ATOM 562 C CA . HIS A 1 74 ? 6.926 1.529 -9.677 1.00 98.06 74 HIS A CA 1
ATOM 563 C C . HIS A 1 74 ? 5.624 2.339 -9.563 1.00 98.06 74 HIS A C 1
ATOM 565 O O . HIS A 1 74 ? 5.567 3.480 -10.022 1.00 98.06 74 HIS A O 1
ATOM 571 N N . PHE A 1 75 ? 4.569 1.742 -9.005 1.00 97.94 75 PHE A N 1
ATOM 572 C CA . PHE A 1 75 ? 3.266 2.356 -8.714 1.00 97.94 75 PHE A CA 1
ATOM 573 C C . PHE A 1 75 ? 2.670 3.171 -9.870 1.00 97.94 75 PHE A C 1
ATOM 575 O O . PHE A 1 75 ? 2.010 4.193 -9.663 1.00 97.94 75 PHE A O 1
ATOM 582 N N . VAL A 1 76 ? 2.895 2.725 -11.111 1.00 98.31 76 VAL A N 1
ATOM 583 C CA . VAL A 1 76 ? 2.414 3.455 -12.286 1.00 98.31 76 VAL A CA 1
ATOM 584 C C . VAL A 1 76 ? 0.903 3.319 -12.421 1.00 98.31 76 VAL A C 1
ATOM 586 O O . VAL A 1 76 ? 0.359 2.213 -12.374 1.00 98.31 76 VAL A O 1
ATOM 589 N N . GLN A 1 77 ? 0.227 4.450 -12.612 1.00 98.38 77 GLN A N 1
ATOM 590 C CA . GLN A 1 77 ? -1.231 4.538 -12.695 1.00 98.38 77 GLN A CA 1
ATOM 591 C C . GLN A 1 77 ? -1.809 3.520 -13.686 1.00 98.38 77 GLN A C 1
ATOM 593 O O . GLN A 1 77 ? -1.341 3.393 -14.817 1.00 98.38 77 GLN A O 1
ATOM 598 N N . GLY A 1 78 ? -2.848 2.799 -13.259 1.00 97.31 78 GLY A N 1
ATOM 599 C CA . GLY A 1 78 ? -3.537 1.805 -14.090 1.00 97.31 78 GLY A CA 1
ATOM 600 C C . GLY A 1 78 ? -2.775 0.493 -14.309 1.00 97.31 78 GLY A C 1
ATOM 601 O O . GLY A 1 78 ? -3.258 -0.367 -15.042 1.00 97.31 78 GLY A O 1
ATOM 602 N N . THR A 1 79 ? -1.606 0.314 -13.688 1.00 97.56 79 THR A N 1
ATOM 603 C CA . THR A 1 79 ? -0.874 -0.959 -13.711 1.00 97.56 79 THR A CA 1
ATOM 604 C C . THR A 1 79 ? -1.187 -1.805 -12.481 1.00 97.56 79 THR A C 1
ATOM 606 O O . THR A 1 79 ? -1.505 -1.278 -11.415 1.00 97.56 79 THR A O 1
ATOM 609 N N . LYS A 1 80 ? -0.996 -3.126 -12.600 1.00 96.81 80 LYS A N 1
ATOM 610 C CA . LYS A 1 80 ? -1.128 -4.061 -11.473 1.00 96.81 80 LYS A CA 1
ATOM 611 C C . LYS A 1 80 ? -0.234 -3.676 -10.287 1.00 96.81 80 LYS A C 1
ATOM 613 O O . LYS A 1 80 ? -0.642 -3.856 -9.146 1.00 96.81 80 LYS A O 1
ATOM 618 N N . GLY A 1 81 ? 0.963 -3.143 -10.540 1.00 97.12 81 GLY A N 1
ATOM 619 C CA . GLY A 1 81 ? 1.901 -2.733 -9.489 1.00 97.12 81 GLY A CA 1
ATOM 620 C C . GLY A 1 81 ? 1.332 -1.655 -8.560 1.00 97.12 81 GLY A C 1
ATOM 621 O O . GLY A 1 81 ? 1.543 -1.706 -7.349 1.00 97.12 81 GLY A O 1
ATOM 622 N N . ALA A 1 82 ? 0.525 -0.744 -9.111 1.00 97.94 82 ALA A N 1
ATOM 623 C CA . ALA A 1 82 ? -0.108 0.344 -8.372 1.00 97.94 82 ALA A CA 1
ATOM 624 C C . ALA A 1 82 ? -1.419 -0.049 -7.671 1.00 97.94 82 ALA A C 1
ATOM 626 O O . ALA A 1 82 ? -1.917 0.696 -6.826 1.00 97.94 82 ALA A O 1
ATOM 627 N N . GLU A 1 83 ? -2.012 -1.194 -7.998 1.00 97.50 83 GLU A N 1
ATOM 628 C CA . GLU A 1 83 ? -3.200 -1.674 -7.295 1.00 97.50 83 GLU A CA 1
ATOM 629 C C . GLU A 1 83 ? -2.863 -1.996 -5.831 1.00 97.50 83 GLU A C 1
ATOM 631 O O . GLU A 1 83 ? -1.775 -2.494 -5.519 1.00 97.50 83 GLU A O 1
ATOM 636 N N . LEU A 1 84 ? -3.814 -1.738 -4.927 1.00 96.94 84 LEU A N 1
ATOM 637 C CA . LEU A 1 84 ? -3.759 -2.293 -3.576 1.00 96.94 84 LEU A CA 1
ATOM 638 C C . LEU A 1 84 ? -3.651 -3.818 -3.655 1.00 96.94 84 LEU A C 1
ATOM 640 O O . LEU A 1 84 ? -4.197 -4.449 -4.565 1.00 96.94 84 LEU A O 1
ATOM 644 N N . HIS A 1 85 ? -2.969 -4.418 -2.683 1.00 96.12 85 HIS A N 1
ATOM 645 C CA . HIS A 1 85 ? -2.827 -5.865 -2.644 1.00 96.12 85 HIS A CA 1
ATOM 646 C C . HIS A 1 85 ? -4.204 -6.541 -2.637 1.00 96.12 85 HIS A C 1
ATOM 648 O O . HIS A 1 85 ? -5.058 -6.210 -1.818 1.00 96.12 85 HIS A O 1
ATOM 654 N N . SER A 1 86 ? -4.415 -7.516 -3.524 1.00 93.19 86 SER A N 1
ATOM 655 C CA . SER A 1 86 ? -5.740 -8.125 -3.756 1.00 93.19 86 SER A CA 1
ATOM 656 C C . SER A 1 86 ? -6.380 -8.761 -2.513 1.00 93.19 86 SER A C 1
ATOM 658 O O . SER A 1 86 ? -7.601 -8.812 -2.394 1.00 93.19 86 SER A O 1
ATOM 660 N N . GLU A 1 87 ? -5.566 -9.215 -1.558 1.00 95.06 87 GLU A N 1
ATOM 661 C CA . GLU A 1 87 ? -6.046 -9.784 -0.292 1.00 95.06 87 GLU A CA 1
ATOM 662 C C . GLU A 1 87 ? -6.298 -8.738 0.814 1.00 95.06 87 GLU A C 1
ATOM 664 O O . GLU A 1 87 ? -6.718 -9.096 1.923 1.00 95.06 87 GLU A O 1
ATOM 669 N N . LEU A 1 88 ? -6.044 -7.450 0.547 1.00 96.19 88 LEU A N 1
ATOM 670 C CA . LEU A 1 88 ? -6.313 -6.353 1.475 1.00 96.19 88 LEU A CA 1
ATOM 671 C C . LEU A 1 88 ? -7.820 -6.080 1.529 1.00 96.19 88 LEU A C 1
ATOM 673 O O . LEU A 1 88 ? -8.375 -5.252 0.812 1.00 96.19 88 LEU A O 1
ATOM 677 N N . ASN A 1 89 ? -8.493 -6.803 2.417 1.00 95.25 89 ASN A N 1
ATOM 678 C CA . ASN A 1 89 ? -9.940 -6.782 2.573 1.00 95.25 89 ASN A CA 1
ATOM 679 C C . ASN A 1 89 ? -10.379 -5.655 3.516 1.00 95.25 89 ASN A C 1
ATOM 681 O O . ASN A 1 89 ? -10.525 -5.858 4.730 1.00 95.25 89 ASN A O 1
ATOM 685 N N . LEU A 1 90 ? -10.599 -4.476 2.939 1.00 93.88 90 LEU A N 1
ATOM 686 C CA . LEU A 1 90 ? -11.050 -3.276 3.640 1.00 93.88 90 LEU A CA 1
ATOM 687 C C . LEU A 1 90 ? -12.582 -3.260 3.799 1.00 93.88 90 LEU A C 1
ATOM 689 O O . LEU A 1 90 ? -13.301 -3.664 2.883 1.00 93.88 90 LEU A O 1
ATOM 693 N N . PRO A 1 91 ? -13.121 -2.799 4.942 1.00 87.44 91 PRO A N 1
ATOM 694 C CA . PRO A 1 91 ? -14.560 -2.592 5.071 1.00 87.44 91 PRO A CA 1
ATOM 695 C C . PRO A 1 91 ? -15.067 -1.466 4.152 1.00 87.44 91 PRO A C 1
ATOM 697 O O . PRO A 1 91 ? -14.337 -0.530 3.830 1.00 87.44 91 PRO A O 1
ATOM 700 N N . VAL A 1 92 ? -16.346 -1.525 3.775 1.00 84.81 92 VAL A N 1
ATOM 701 C CA . VAL A 1 92 ? -16.994 -0.483 2.959 1.00 84.81 92 VAL A CA 1
ATOM 702 C C . VAL A 1 92 ? -16.911 0.876 3.659 1.00 84.81 92 VAL A C 1
ATOM 704 O O . VAL A 1 92 ? -17.284 0.992 4.825 1.00 84.81 92 VAL A O 1
ATOM 707 N N . GLY A 1 93 ? -16.461 1.901 2.931 1.00 77.31 93 GLY A N 1
ATOM 708 C CA . GLY A 1 93 ? -16.279 3.258 3.457 1.00 77.31 93 GLY A CA 1
ATOM 709 C C . GLY A 1 93 ? -14.924 3.509 4.127 1.00 77.31 93 GLY A C 1
ATOM 710 O O . GLY A 1 93 ? -14.790 4.521 4.817 1.00 77.31 93 GLY A O 1
ATOM 711 N N . SER A 1 94 ? -13.966 2.589 3.948 1.00 69.94 94 SER A N 1
ATOM 712 C CA . SER A 1 94 ? -12.532 2.849 4.166 1.00 69.94 94 SER A CA 1
ATOM 713 C C . SER A 1 94 ? -11.968 3.793 3.111 1.00 69.94 94 SER A C 1
ATOM 715 O O . SER A 1 94 ? -12.512 3.782 1.983 1.00 69.94 94 SER A O 1
#

Radius of gyration: 15.11 Å; chains: 1; bounding box: 34×23×40 Å

pLDDT: mean 95.31, std 4.79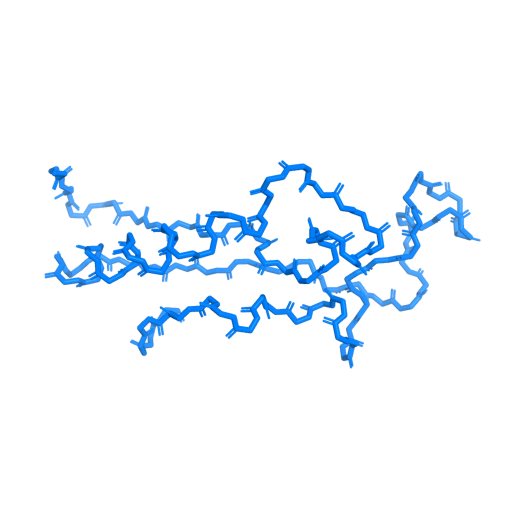, range [69.94, 98.44]

Secondary structure (DSSP, 8-state):
----TT-EEEE---BGGGSTTSSS--TTHHHHHHHHHHHHHHHHTTT-EEEE----B-TT-TTBGGGT-SBPS-SBTTSGGGSBPTT--PPTT-

Sequence (94 aa):
MDLSSTDALIIVDMQNDYCSDGSVPVAGAAALVKTLSDLSRRVMSRGRRVQVTQDWHTDKHLSFSENGGTWPQHFVQGTKGAELHSELNLPVGS

Foldseek 3Di:
DDDDPPDEAEAEAQFQLCPPPHQNHDPCSVVCLVVQLVVLVVQVVVVHYYHYDFDEDDQQRCCDVVNVHDGHDALYHPDRRRDRDPSNNHDPRD